Protein AF-A0A962ILY2-F1 (afdb_monomer)

Mean predicted aligned error: 5.09 Å

Nearest PDB structures (foldseek):
  1x91-assembly1_A  TM=6.096E-01  e=7.941E+00  Arabidopsis thaliana

pLDDT: mean 85.41, std 7.96, range [61.94, 95.12]

Solvent-accessible surface area (backbone atoms only — not comparable to full-atom values): 5281 Å² total; per-residue (Å²): 112,69,31,59,53,50,34,39,52,51,34,52,54,49,32,50,51,44,58,60,58,36,72,77,41,85,47,72,63,53,42,50,53,36,51,52,52,33,50,55,28,48,48,50,52,61,54,53,53,60,45,69,76,38,58,96,76,57,52,67,70,63,51,51,57,50,30,47,55,51,26,75,72,32,31,90,74,74,43,79,45,47,47,56,49,29,51,54,42,48,52,67,58,72,79,108

Foldseek 3Di:
DQLLVQLLVLLVVVLVVLVVVLVVPPDPVSVVVSVVSNVLSVCSNVVSVVCVVPVVPDDVVVNLVSLVVNCVVPVVVPGDRSNVSSVVRVVVVVVD

Structure (mmCIF, N/CA/C/O backbone):
data_AF-A0A962ILY2-F1
#
_entry.id   AF-A0A962ILY2-F1
#
loop_
_atom_site.group_PDB
_atom_site.id
_atom_site.type_symbol
_atom_site.label_atom_id
_atom_site.label_alt_id
_atom_site.label_comp_id
_atom_site.label_asym_id
_atom_site.label_entity_id
_atom_site.label_seq_id
_atom_site.pdbx_PDB_ins_code
_atom_site.Cartn_x
_atom_site.Cartn_y
_atom_site.Cartn_z
_atom_site.occupancy
_atom_site.B_iso_or_equiv
_atom_site.auth_seq_id
_atom_site.auth_comp_id
_atom_site.auth_asym_id
_atom_site.auth_atom_id
_atom_site.pdbx_PDB_model_num
ATOM 1 N N . MET A 1 1 ? -5.489 -5.327 16.149 1.00 73.25 1 MET A N 1
ATOM 2 C CA . MET A 1 1 ? -4.032 -5.530 15.957 1.00 73.25 1 MET A CA 1
ATOM 3 C C . MET A 1 1 ? -3.715 -6.373 14.718 1.00 73.25 1 MET A C 1
ATOM 5 O O . MET A 1 1 ? -2.963 -5.898 13.879 1.00 73.25 1 MET A O 1
ATOM 9 N N . SER A 1 2 ? -4.307 -7.569 14.565 1.00 85.62 2 SER A N 1
ATOM 10 C CA . SER A 1 2 ? -4.051 -8.480 13.426 1.00 85.62 2 SER A CA 1
ATOM 11 C C . SER A 1 2 ? -4.215 -7.822 12.044 1.00 85.62 2 SER A C 1
ATOM 13 O O . SER A 1 2 ? -3.302 -7.877 11.226 1.00 85.62 2 SER A O 1
ATOM 15 N N . ALA A 1 3 ? -5.305 -7.073 11.830 1.00 87.50 3 ALA A N 1
ATOM 16 C CA . ALA A 1 3 ? -5.557 -6.353 10.577 1.00 87.50 3 ALA A CA 1
ATOM 17 C C . ALA A 1 3 ? -4.444 -5.369 10.177 1.00 87.50 3 ALA A C 1
ATOM 19 O O . ALA A 1 3 ? -4.078 -5.283 9.011 1.00 87.50 3 ALA A O 1
ATOM 20 N N . LEU A 1 4 ? -3.841 -4.673 11.143 1.00 86.06 4 LEU A N 1
ATOM 21 C CA . LEU A 1 4 ? -2.749 -3.732 10.876 1.00 86.06 4 LEU A CA 1
ATOM 22 C C . LEU A 1 4 ? -1.456 -4.453 10.500 1.00 86.06 4 LEU A C 1
ATOM 24 O O . LEU A 1 4 ? -0.773 -4.056 9.558 1.00 86.06 4 LEU A O 1
ATOM 28 N N . LEU A 1 5 ? -1.147 -5.546 11.202 1.00 87.88 5 LEU A N 1
ATOM 29 C CA . LEU A 1 5 ? -0.001 -6.394 10.880 1.00 87.88 5 LEU A CA 1
ATOM 30 C C . LEU A 1 5 ? -0.151 -7.024 9.493 1.00 87.88 5 LEU A C 1
ATOM 32 O O . LEU A 1 5 ? 0.828 -7.113 8.753 1.00 87.88 5 LEU A O 1
ATOM 36 N N . ARG A 1 6 ? -1.375 -7.407 9.112 1.00 91.19 6 ARG A N 1
ATOM 37 C CA . ARG A 1 6 ? -1.655 -7.947 7.783 1.00 91.19 6 ARG A CA 1
ATOM 38 C C . ARG A 1 6 ? -1.392 -6.922 6.683 1.00 91.19 6 ARG A C 1
ATOM 40 O O . ARG A 1 6 ? -0.750 -7.274 5.698 1.00 91.19 6 ARG A O 1
ATOM 47 N N . VAL A 1 7 ? -1.822 -5.672 6.865 1.00 90.50 7 VAL A N 1
ATOM 48 C CA . VAL A 1 7 ? -1.546 -4.589 5.905 1.00 90.50 7 VAL A CA 1
ATOM 49 C C . VAL A 1 7 ? -0.042 -4.353 5.760 1.00 90.50 7 VAL A C 1
ATOM 51 O O . VAL A 1 7 ? 0.451 -4.322 4.637 1.00 90.50 7 VAL A O 1
ATOM 54 N N . ILE A 1 8 ? 0.702 -4.260 6.872 1.00 89.50 8 ILE A N 1
ATOM 55 C CA . ILE A 1 8 ? 2.169 -4.103 6.836 1.00 89.50 8 ILE A CA 1
ATOM 56 C C . ILE A 1 8 ? 2.819 -5.263 6.078 1.00 89.50 8 ILE A C 1
ATOM 58 O O . ILE A 1 8 ? 3.691 -5.046 5.239 1.00 89.50 8 ILE A O 1
ATOM 62 N N . HIS A 1 9 ? 2.396 -6.494 6.364 1.00 91.50 9 HIS A N 1
ATOM 63 C CA . HIS A 1 9 ? 2.938 -7.680 5.716 1.00 91.50 9 HIS A CA 1
ATOM 64 C C . HIS A 1 9 ? 2.710 -7.658 4.200 1.00 91.50 9 HIS A C 1
ATOM 66 O O . HIS A 1 9 ? 3.657 -7.871 3.448 1.00 91.50 9 HIS A O 1
ATOM 72 N N . VAL A 1 10 ? 1.483 -7.372 3.749 1.00 93.38 10 VAL A N 1
ATOM 73 C CA . VAL A 1 10 ? 1.173 -7.289 2.313 1.00 93.38 10 VAL A CA 1
ATOM 74 C C . VAL A 1 10 ? 1.980 -6.173 1.651 1.00 93.38 10 VAL A C 1
ATOM 76 O O . VAL A 1 10 ? 2.658 -6.439 0.662 1.00 93.38 10 VAL A O 1
ATOM 79 N N . ALA A 1 11 ? 2.007 -4.974 2.240 1.00 91.81 11 ALA A N 1
ATOM 80 C CA . ALA A 1 11 ? 2.774 -3.852 1.701 1.00 91.81 11 ALA A CA 1
ATOM 81 C C . ALA A 1 11 ? 4.276 -4.175 1.570 1.00 91.81 11 ALA A C 1
ATOM 83 O O . ALA A 1 11 ? 4.902 -3.826 0.572 1.00 91.81 11 ALA A O 1
ATOM 84 N N . ALA A 1 12 ? 4.858 -4.889 2.540 1.00 91.38 12 ALA A N 1
ATOM 85 C CA . ALA A 1 12 ? 6.262 -5.300 2.500 1.00 91.38 12 ALA A CA 1
ATOM 86 C C . ALA A 1 12 ? 6.561 -6.322 1.392 1.00 91.38 12 ALA A C 1
ATOM 88 O O . ALA A 1 12 ? 7.596 -6.228 0.727 1.00 91.38 12 ALA A O 1
ATOM 89 N N . ILE A 1 13 ? 5.666 -7.292 1.178 1.00 94.25 13 ILE A N 1
ATOM 90 C CA . ILE A 1 13 ? 5.805 -8.271 0.094 1.00 94.25 13 ILE A CA 1
ATOM 91 C C . ILE A 1 13 ? 5.674 -7.586 -1.269 1.00 94.25 13 ILE A C 1
ATOM 93 O O . ILE A 1 13 ? 6.493 -7.843 -2.152 1.00 94.25 13 ILE A O 1
ATOM 97 N N . GLU A 1 14 ? 4.713 -6.674 -1.429 1.00 92.38 14 GLU A N 1
ATOM 98 C CA . GLU A 1 14 ? 4.555 -5.919 -2.675 1.00 92.38 14 GLU A CA 1
ATOM 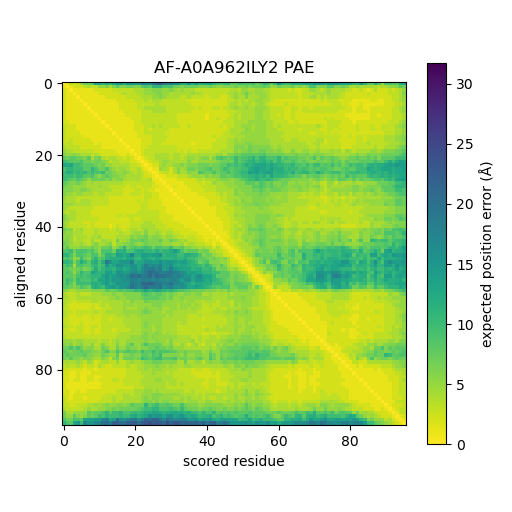99 C C . GLU A 1 14 ? 5.749 -5.015 -2.963 1.00 92.38 14 GLU A C 1
ATOM 101 O O . GLU A 1 14 ? 6.241 -5.006 -4.089 1.00 92.38 14 GLU A O 1
ATOM 106 N N . ALA A 1 15 ? 6.284 -4.321 -1.953 1.00 91.00 15 ALA A N 1
ATOM 107 C CA . ALA A 1 15 ? 7.447 -3.454 -2.136 1.00 91.00 15 ALA A CA 1
ATOM 108 C C . ALA A 1 15 ? 8.647 -4.255 -2.655 1.00 91.00 15 ALA A C 1
ATOM 110 O O . ALA A 1 15 ? 9.356 -3.826 -3.565 1.00 91.00 15 ALA A O 1
ATOM 111 N N . ARG A 1 16 ? 8.835 -5.470 -2.124 1.00 90.56 16 ARG A N 1
ATOM 112 C CA . ARG A 1 16 ? 9.871 -6.391 -2.593 1.00 90.56 16 ARG A CA 1
ATOM 113 C C . ARG A 1 16 ? 9.621 -6.855 -4.028 1.00 90.56 16 ARG A C 1
ATOM 115 O O . ARG A 1 16 ? 10.571 -6.924 -4.803 1.00 90.56 16 ARG A O 1
ATOM 122 N N . ALA A 1 17 ? 8.377 -7.175 -4.383 1.00 90.94 17 ALA A N 1
ATOM 123 C CA . ALA A 1 17 ? 8.025 -7.601 -5.7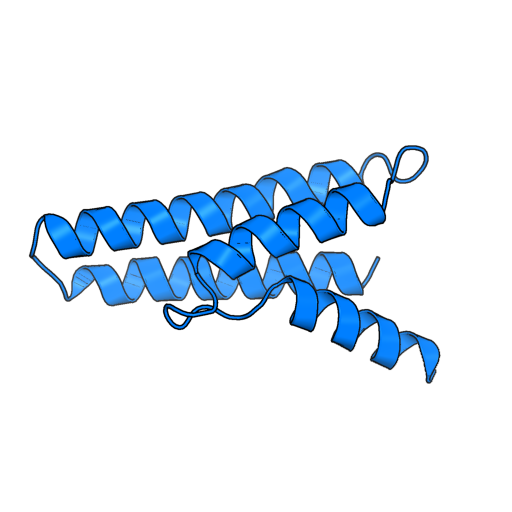35 1.00 90.94 17 ALA A CA 1
ATOM 124 C C . ALA A 1 17 ? 8.252 -6.482 -6.766 1.00 90.94 17 ALA A C 1
ATOM 126 O O . ALA A 1 17 ? 8.827 -6.734 -7.825 1.00 90.94 17 ALA A O 1
ATOM 127 N N . VAL A 1 18 ? 7.872 -5.242 -6.441 1.00 90.94 18 VAL A N 1
ATOM 128 C CA . VAL A 1 18 ? 8.121 -4.061 -7.284 1.00 90.94 18 VAL A CA 1
ATOM 129 C C . VAL A 1 18 ? 9.620 -3.833 -7.461 1.00 90.94 18 VAL A C 1
ATOM 131 O O . VAL A 1 18 ? 10.078 -3.690 -8.592 1.00 90.94 18 VAL A O 1
ATOM 134 N N . ALA A 1 19 ? 10.395 -3.860 -6.373 1.00 87.94 19 ALA A N 1
ATOM 135 C CA . ALA A 1 19 ? 11.844 -3.692 -6.448 1.00 87.94 19 ALA A CA 1
ATOM 136 C C . ALA A 1 19 ? 12.492 -4.759 -7.347 1.00 87.94 19 ALA A C 1
ATOM 138 O O . ALA A 1 19 ? 13.236 -4.416 -8.260 1.00 87.94 19 ALA A O 1
ATOM 139 N N . TRP A 1 20 ? 12.139 -6.034 -7.152 1.00 88.38 20 TRP A N 1
ATOM 140 C CA . TRP A 1 20 ? 12.681 -7.147 -7.935 1.00 88.38 20 TRP A CA 1
ATOM 141 C C . TRP A 1 20 ? 12.314 -7.065 -9.422 1.00 88.38 20 TRP A C 1
ATOM 143 O O . TRP A 1 20 ? 13.164 -7.226 -10.289 1.00 88.38 20 TRP A O 1
ATOM 153 N N . THR A 1 21 ? 11.044 -6.803 -9.738 1.00 86.56 21 THR A N 1
ATOM 154 C CA . THR A 1 21 ? 10.583 -6.732 -11.137 1.00 86.56 21 THR A CA 1
ATOM 155 C C . THR A 1 21 ? 11.130 -5.513 -11.874 1.00 86.56 21 THR A C 1
ATOM 157 O O . THR A 1 21 ? 11.342 -5.584 -13.082 1.00 86.56 21 THR A O 1
ATOM 160 N N . SER A 1 22 ? 11.432 -4.426 -11.157 1.00 86.81 22 SER A N 1
ATOM 161 C CA . SER A 1 22 ? 12.041 -3.227 -11.741 1.00 86.81 22 SER A CA 1
ATOM 162 C C . SER A 1 22 ? 13.484 -3.420 -12.209 1.00 86.81 22 SER A C 1
ATOM 164 O O . SER A 1 22 ? 13.953 -2.639 -13.031 1.00 86.81 22 SER A O 1
ATOM 166 N N . GLU A 1 23 ? 14.180 -4.470 -11.754 1.00 83.88 23 GLU A N 1
ATOM 167 C CA . GLU A 1 23 ? 15.521 -4.803 -12.255 1.00 83.88 23 GLU A CA 1
ATOM 168 C C . GLU A 1 23 ? 15.500 -5.221 -13.732 1.00 83.88 23 GLU A C 1
ATOM 170 O O . GLU A 1 23 ? 16.492 -5.036 -14.434 1.00 83.88 23 GLU A O 1
ATOM 175 N N . ALA A 1 24 ? 14.369 -5.746 -14.218 1.00 83.44 24 ALA A N 1
ATOM 176 C CA . ALA A 1 24 ? 14.204 -6.160 -15.609 1.00 83.44 24 ALA A CA 1
ATOM 177 C C . ALA A 1 24 ? 13.876 -4.994 -16.562 1.00 83.44 24 ALA A C 1
ATOM 179 O O . ALA A 1 24 ? 14.016 -5.146 -17.775 1.00 83.44 24 ALA A O 1
ATOM 180 N N . ASP A 1 25 ? 13.437 -3.843 -16.040 1.00 82.75 25 ASP A N 1
ATOM 181 C CA . ASP A 1 25 ? 13.141 -2.650 -16.836 1.00 82.75 25 ASP A CA 1
ATOM 182 C C . ASP A 1 25 ? 14.309 -1.659 -16.753 1.00 82.75 25 ASP A C 1
ATOM 184 O O . ASP A 1 25 ? 14.522 -0.965 -15.756 1.00 82.75 25 ASP A O 1
ATOM 188 N N . GLU A 1 26 ? 15.101 -1.581 -17.822 1.00 86.44 26 GLU A N 1
ATOM 189 C CA . GLU A 1 26 ? 16.261 -0.692 -17.855 1.00 86.44 26 GLU A CA 1
ATOM 190 C C . GLU A 1 26 ? 15.896 0.783 -18.082 1.00 86.44 26 GLU A C 1
ATOM 192 O O . GLU A 1 26 ? 16.748 1.655 -17.856 1.00 86.44 26 GLU A O 1
ATOM 197 N N . SER A 1 27 ? 14.648 1.078 -18.471 1.00 92.50 27 SER A N 1
ATOM 198 C CA . SER A 1 27 ? 14.204 2.427 -18.811 1.00 92.50 27 SER A CA 1
ATOM 199 C C . SER A 1 27 ? 14.189 3.361 -17.597 1.00 92.50 27 SER A C 1
ATOM 201 O O . SER A 1 27 ? 13.903 2.978 -16.461 1.00 92.50 27 SER A O 1
ATOM 203 N N . LEU A 1 28 ? 14.488 4.642 -17.838 1.00 87.88 28 LEU A N 1
ATOM 204 C CA . LEU A 1 28 ? 14.448 5.662 -16.786 1.00 87.88 28 LEU A CA 1
ATOM 205 C C . LEU A 1 28 ? 13.028 5.832 -16.220 1.00 87.88 28 LEU A C 1
ATOM 207 O O . LEU A 1 28 ? 12.866 6.067 -15.024 1.00 87.88 28 LEU A O 1
ATOM 211 N N . GLU A 1 29 ? 12.014 5.718 -17.078 1.00 89.81 29 GLU A N 1
ATOM 212 C CA . GLU A 1 29 ? 10.613 5.901 -16.698 1.00 89.81 29 GLU A CA 1
ATOM 213 C C . GLU A 1 29 ? 10.105 4.732 -15.849 1.00 89.81 29 GLU A C 1
ATOM 215 O O . GLU A 1 29 ? 9.560 4.959 -14.769 1.00 89.81 29 GLU A O 1
ATOM 220 N N . GLY A 1 30 ? 10.385 3.489 -16.258 1.00 87.12 30 GLY A N 1
ATOM 221 C CA . GLY A 1 30 ? 10.044 2.298 -15.481 1.00 87.12 30 GLY A CA 1
ATOM 222 C C . GLY A 1 30 ? 10.680 2.307 -14.092 1.00 87.12 30 GLY A C 1
ATOM 223 O O . GLY A 1 30 ? 10.003 2.078 -13.088 1.00 87.12 30 GLY A O 1
ATOM 224 N N . LYS A 1 31 ? 11.958 2.700 -14.000 1.00 87.88 31 LYS A N 1
ATOM 225 C CA . LYS A 1 31 ? 12.663 2.863 -12.716 1.00 87.88 31 LYS A CA 1
ATOM 226 C C . LYS A 1 31 ? 12.059 3.958 -11.837 1.00 87.88 31 LYS A C 1
ATOM 228 O O . LYS A 1 31 ? 11.967 3.779 -10.623 1.00 87.88 31 LYS A O 1
ATOM 233 N N . ARG A 1 32 ? 11.635 5.088 -12.416 1.00 88.31 32 ARG A N 1
ATOM 234 C CA . ARG A 1 32 ? 10.957 6.166 -11.672 1.00 88.31 32 ARG A CA 1
ATOM 235 C C . ARG A 1 32 ? 9.602 5.720 -11.141 1.00 88.31 32 ARG A C 1
ATOM 237 O O . ARG A 1 32 ? 9.302 5.981 -9.977 1.00 88.31 32 ARG A O 1
ATOM 244 N N . GLU A 1 33 ? 8.809 5.035 -11.960 1.00 90.62 33 GLU A N 1
ATOM 245 C CA . GLU A 1 33 ? 7.521 4.495 -11.528 1.00 90.62 33 GLU A CA 1
ATOM 246 C C . GLU A 1 33 ? 7.704 3.451 -10.418 1.00 90.62 33 GLU A C 1
ATOM 248 O O . GLU A 1 33 ? 7.011 3.514 -9.401 1.00 90.62 33 GLU A O 1
ATOM 253 N N . ALA A 1 34 ? 8.667 2.537 -10.566 1.00 88.75 34 ALA A N 1
ATOM 254 C CA . ALA A 1 34 ? 8.990 1.547 -9.544 1.00 88.75 34 ALA A CA 1
ATOM 255 C C . ALA A 1 34 ? 9.437 2.198 -8.228 1.00 88.75 34 ALA A C 1
ATOM 257 O O . ALA A 1 34 ? 8.959 1.815 -7.161 1.00 88.75 34 ALA A O 1
ATOM 258 N N . LEU A 1 35 ? 10.287 3.229 -8.288 1.00 89.81 35 LEU A N 1
ATOM 259 C CA . LEU A 1 35 ? 10.704 3.979 -7.105 1.00 89.81 35 LEU A CA 1
ATOM 260 C C . LEU A 1 35 ? 9.514 4.664 -6.419 1.00 89.81 35 LEU A C 1
ATOM 262 O O . LEU A 1 35 ? 9.417 4.626 -5.195 1.00 89.81 35 LEU A O 1
ATOM 266 N N . ALA A 1 36 ? 8.592 5.251 -7.187 1.00 90.56 36 ALA A N 1
ATOM 267 C CA . ALA A 1 36 ? 7.391 5.888 -6.648 1.00 90.56 36 ALA A CA 1
ATOM 268 C C . ALA A 1 36 ? 6.439 4.874 -5.984 1.00 90.56 36 ALA A C 1
ATOM 270 O O . ALA A 1 36 ? 5.926 5.143 -4.896 1.00 90.56 36 ALA A O 1
ATOM 271 N N . LYS A 1 37 ? 6.253 3.693 -6.593 1.00 90.62 37 LYS A N 1
ATOM 272 C CA . LYS A 1 37 ? 5.499 2.571 -6.003 1.00 90.62 37 LYS A CA 1
ATOM 273 C C . LYS A 1 37 ? 6.139 2.107 -4.696 1.00 90.62 37 LYS A C 1
ATOM 275 O O . LYS A 1 37 ? 5.463 2.046 -3.670 1.00 90.62 37 LYS A O 1
ATOM 280 N N . CYS A 1 38 ? 7.448 1.846 -4.714 1.00 89.25 38 CYS A N 1
ATOM 281 C CA . CYS A 1 38 ? 8.203 1.449 -3.529 1.00 89.25 38 CYS A CA 1
ATOM 282 C C . CYS A 1 38 ? 8.090 2.490 -2.415 1.00 89.25 38 CYS A C 1
ATOM 284 O O . CYS A 1 38 ? 7.756 2.125 -1.296 1.00 89.25 38 CYS A O 1
ATOM 286 N N . ALA A 1 39 ? 8.286 3.777 -2.713 1.00 88.50 39 ALA A N 1
ATOM 287 C CA . ALA A 1 39 ? 8.166 4.845 -1.724 1.00 88.50 39 ALA A CA 1
ATOM 288 C C . ALA A 1 39 ? 6.774 4.874 -1.072 1.00 88.50 39 ALA A C 1
ATOM 290 O O . ALA A 1 39 ? 6.672 4.965 0.148 1.00 88.50 39 ALA A O 1
ATOM 291 N N . SER A 1 40 ? 5.706 4.715 -1.860 1.00 88.31 40 SER A N 1
ATOM 292 C CA . SER A 1 40 ? 4.336 4.699 -1.338 1.00 88.31 40 SER A CA 1
ATOM 293 C C . SER A 1 40 ? 4.058 3.498 -0.422 1.00 88.31 40 SER A C 1
ATOM 295 O O . SER A 1 40 ? 3.463 3.653 0.647 1.00 88.31 40 SER A O 1
ATOM 297 N N . LEU A 1 41 ? 4.542 2.308 -0.791 1.00 88.12 41 LEU A N 1
ATOM 298 C CA . LEU A 1 41 ? 4.434 1.101 0.035 1.00 88.12 41 LEU A CA 1
ATOM 299 C C . LEU A 1 41 ? 5.287 1.211 1.307 1.00 88.12 41 LEU A C 1
ATOM 301 O O . LEU A 1 41 ? 4.848 0.834 2.392 1.00 88.12 41 LEU A O 1
ATOM 305 N N . THR A 1 42 ? 6.489 1.774 1.201 1.00 84.19 42 THR A N 1
ATOM 306 C CA . THR A 1 42 ? 7.389 2.043 2.326 1.00 84.19 42 THR A CA 1
ATOM 307 C C . THR A 1 42 ? 6.791 3.062 3.297 1.00 84.19 42 THR A C 1
ATOM 309 O O . THR A 1 42 ? 6.853 2.850 4.508 1.00 84.19 42 THR A O 1
ATOM 312 N N . ASP A 1 43 ? 6.113 4.098 2.803 1.00 83.06 43 ASP A N 1
ATOM 313 C CA . ASP A 1 43 ? 5.348 5.026 3.639 1.00 83.06 43 ASP A CA 1
ATOM 314 C C . ASP A 1 43 ? 4.231 4.311 4.403 1.00 83.06 43 ASP A C 1
ATOM 316 O O . ASP A 1 43 ? 4.034 4.583 5.589 1.00 83.06 43 ASP A O 1
ATOM 320 N N . ALA A 1 44 ? 3.517 3.370 3.778 1.00 77.88 44 ALA A N 1
ATOM 321 C CA . ALA A 1 44 ? 2.558 2.535 4.498 1.00 77.88 44 ALA A CA 1
ATOM 322 C C . ALA A 1 44 ? 3.271 1.703 5.584 1.00 77.88 44 ALA A C 1
ATOM 324 O O . ALA A 1 44 ? 2.876 1.720 6.746 1.00 77.88 44 ALA A O 1
ATOM 325 N N . ILE A 1 45 ? 4.390 1.054 5.267 1.00 79.50 45 ILE A N 1
ATOM 326 C CA . ILE A 1 45 ? 5.148 0.239 6.230 1.00 79.50 45 ILE A CA 1
ATOM 327 C C . ILE A 1 45 ? 5.674 1.061 7.414 1.00 79.50 45 ILE A C 1
ATOM 329 O O . ILE A 1 45 ? 5.696 0.543 8.526 1.00 79.50 45 ILE A O 1
ATOM 333 N N . HIS A 1 46 ? 6.084 2.318 7.221 1.00 77.31 46 HIS A N 1
ATOM 334 C CA . HIS A 1 46 ? 6.636 3.151 8.298 1.00 77.31 46 HIS A CA 1
ATOM 335 C C . HIS A 1 46 ? 5.581 3.924 9.087 1.00 77.31 46 HIS A C 1
ATOM 337 O O . HIS A 1 46 ? 5.736 4.111 10.296 1.00 77.31 46 HIS A O 1
ATOM 343 N N . ASN A 1 47 ? 4.494 4.346 8.441 1.00 72.44 47 ASN A N 1
ATOM 344 C CA . ASN A 1 47 ? 3.446 5.101 9.120 1.00 72.44 47 ASN A CA 1
ATOM 345 C C . ASN A 1 47 ? 2.503 4.190 9.911 1.00 72.44 47 ASN A C 1
ATOM 347 O O . ASN A 1 47 ? 2.001 4.604 10.953 1.00 72.44 47 ASN A O 1
ATOM 351 N N . ILE A 1 48 ? 2.286 2.942 9.480 1.00 70.56 48 ILE A N 1
ATOM 352 C CA . ILE A 1 48 ? 1.371 2.009 10.157 1.00 70.56 48 ILE A CA 1
ATOM 353 C C . ILE A 1 48 ? 1.853 1.603 11.570 1.00 70.56 48 ILE A C 1
ATOM 355 O O . ILE A 1 48 ? 1.045 1.589 12.499 1.00 70.56 48 ILE A O 1
ATOM 359 N N . PRO A 1 49 ? 3.148 1.356 11.825 1.00 69.25 49 PRO A N 1
ATOM 360 C CA . PRO A 1 49 ? 3.661 1.086 13.169 1.00 69.25 49 PRO A CA 1
ATOM 361 C C . PRO A 1 49 ? 3.510 2.240 14.168 1.00 69.25 49 PRO A C 1
ATOM 363 O O . PRO A 1 49 ? 3.334 1.992 15.364 1.00 69.25 49 PRO A O 1
ATOM 366 N N . LEU A 1 50 ? 3.511 3.502 13.715 1.00 68.75 50 LEU A N 1
ATOM 367 C CA . LEU A 1 50 ? 3.241 4.651 14.600 1.00 68.75 50 LEU A CA 1
ATOM 368 C C . LEU A 1 50 ? 1.853 4.567 15.233 1.00 68.75 50 LEU A C 1
ATOM 370 O O . LEU A 1 50 ? 1.624 5.026 16.351 1.00 68.75 50 LEU A O 1
ATOM 374 N N . PHE A 1 51 ? 0.935 3.924 14.534 1.00 65.38 51 PHE A N 1
ATOM 375 C CA . PHE A 1 51 ? -0.391 3.680 15.036 1.00 65.38 51 PHE A CA 1
ATOM 376 C C . PHE A 1 51 ? -0.507 2.446 15.948 1.00 65.38 51 PHE A C 1
ATOM 378 O O . PHE A 1 51 ? -1.392 2.398 16.800 1.00 65.38 51 PHE A O 1
ATOM 385 N N . LEU A 1 52 ? 0.396 1.470 15.808 1.00 65.12 52 LEU A N 1
ATOM 386 C CA . LEU A 1 52 ? 0.499 0.322 16.717 1.00 65.12 52 LEU A CA 1
ATOM 387 C C . LEU A 1 52 ? 1.068 0.720 18.086 1.00 65.12 52 LEU A C 1
ATOM 389 O O . LEU A 1 52 ? 0.729 0.115 19.097 1.00 65.12 52 LEU A O 1
ATOM 393 N N . THR A 1 53 ? 1.921 1.744 18.121 1.00 69.44 53 THR A N 1
ATOM 394 C CA . THR A 1 53 ? 2.627 2.192 19.335 1.00 69.44 53 THR A CA 1
ATOM 395 C C . THR A 1 53 ? 1.873 3.258 20.136 1.00 69.44 53 THR A C 1
ATOM 397 O O . THR A 1 53 ? 2.196 3.482 21.299 1.00 69.44 53 THR A O 1
ATOM 400 N N . ARG A 1 54 ? 0.851 3.901 19.553 1.00 71.69 54 ARG A N 1
ATOM 401 C CA . ARG A 1 54 ? 0.001 4.913 20.210 1.00 7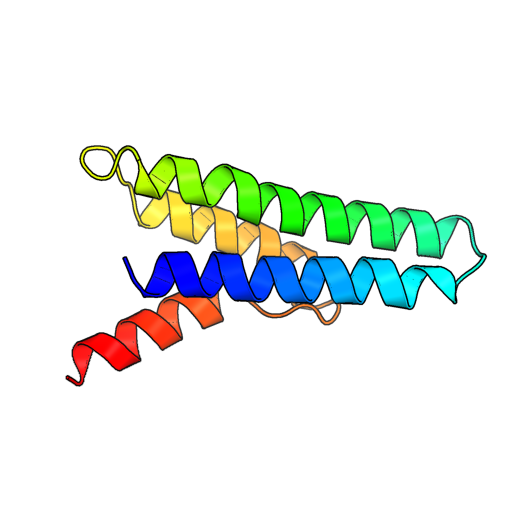1.69 54 ARG A CA 1
ATOM 402 C C . ARG A 1 54 ? -1.486 4.597 20.051 1.00 71.69 54 ARG A C 1
ATOM 404 O O . ARG A 1 54 ? -2.256 5.447 19.608 1.00 71.69 54 ARG A O 1
ATOM 411 N N . PHE A 1 55 ? -1.885 3.377 20.409 1.00 66.38 55 PHE A N 1
ATOM 412 C CA . PHE A 1 55 ? -3.261 2.899 20.224 1.00 66.38 55 PHE A CA 1
ATOM 413 C C . PHE A 1 55 ? -4.312 3.787 20.914 1.00 66.38 55 PHE A C 1
ATOM 415 O O . PHE A 1 55 ? -5.399 3.980 20.390 1.00 66.38 55 PHE A O 1
ATOM 422 N N . GLU A 1 56 ? -3.969 4.409 22.041 1.00 70.62 56 GLU A N 1
ATOM 423 C CA . GLU A 1 56 ? -4.849 5.337 22.771 1.00 70.62 56 GLU A CA 1
ATOM 424 C C . GLU A 1 56 ? -5.228 6.587 21.955 1.00 70.62 56 GLU A C 1
ATOM 426 O O . GLU A 1 56 ? -6.276 7.184 22.170 1.00 70.62 56 GLU A O 1
ATOM 431 N N . ASN A 1 57 ? -4.391 6.956 20.980 1.00 69.56 57 ASN A N 1
ATOM 432 C CA . ASN A 1 57 ? -4.604 8.072 20.056 1.00 69.56 57 ASN A CA 1
ATOM 433 C C . ASN A 1 57 ? -4.936 7.591 18.631 1.00 69.56 57 ASN A C 1
ATOM 435 O O . ASN A 1 57 ? -4.821 8.351 17.663 1.00 69.56 57 ASN A O 1
ATOM 439 N N . TRP A 1 58 ? -5.294 6.314 18.481 1.00 74.69 58 TRP A N 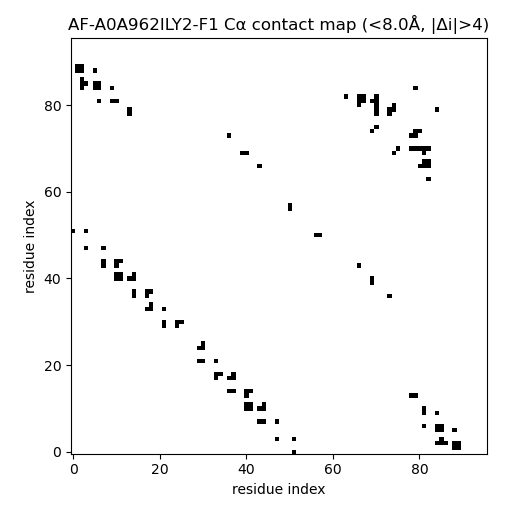1
ATOM 440 C CA . TRP A 1 58 ? -5.638 5.717 17.198 1.00 74.69 58 TRP A CA 1
ATOM 441 C C . TRP A 1 58 ? -6.928 6.326 16.651 1.00 74.69 58 TRP A C 1
ATOM 443 O O . TRP A 1 58 ? -7.970 6.327 17.301 1.00 74.69 58 TRP A O 1
ATOM 453 N N . ASN A 1 59 ? -6.862 6.810 15.413 1.00 81.44 59 ASN A N 1
ATOM 454 C CA . ASN A 1 59 ? -8.030 7.242 14.663 1.00 81.44 59 ASN A CA 1
ATOM 455 C C . ASN A 1 59 ? -8.145 6.374 13.411 1.00 81.44 59 ASN A C 1
ATOM 457 O O . ASN A 1 59 ? -7.433 6.585 12.426 1.00 81.44 59 ASN A O 1
ATOM 461 N N . GLU A 1 60 ? -9.053 5.403 13.467 1.00 84.31 60 GLU A N 1
ATOM 462 C CA . GLU A 1 60 ? -9.292 4.453 12.381 1.00 84.31 60 GLU A CA 1
ATOM 463 C C . GLU A 1 60 ? -9.677 5.155 11.075 1.00 84.31 60 GLU A C 1
ATOM 465 O O . GLU A 1 60 ? -9.147 4.822 10.020 1.00 84.31 60 GLU A O 1
ATOM 470 N N . SER A 1 61 ? -10.520 6.189 11.136 1.00 86.94 61 SER A N 1
ATOM 471 C CA . SER A 1 61 ? -10.925 6.961 9.954 1.00 86.94 61 SER A CA 1
ATOM 472 C C . SER A 1 61 ? -9.725 7.620 9.262 1.00 86.94 61 SER A C 1
ATOM 474 O O . SER A 1 61 ? -9.585 7.554 8.040 1.00 86.94 61 SER A O 1
ATOM 476 N N . ARG A 1 62 ? -8.791 8.188 10.039 1.00 83.69 62 ARG A N 1
ATOM 477 C CA . ARG A 1 62 ? -7.549 8.777 9.512 1.00 83.69 62 ARG A CA 1
ATOM 478 C C . ARG A 1 62 ? -6.633 7.723 8.887 1.00 83.69 62 ARG A C 1
ATOM 480 O O . ARG A 1 62 ? -6.021 7.979 7.848 1.00 83.69 62 ARG A O 1
ATOM 487 N N . PHE A 1 63 ? -6.532 6.553 9.511 1.00 85.38 63 PHE A N 1
ATOM 488 C CA . PHE A 1 63 ? -5.767 5.432 8.977 1.00 85.38 63 PHE A CA 1
ATOM 489 C C . PHE A 1 63 ? -6.363 4.921 7.659 1.00 85.38 63 PHE A C 1
ATOM 491 O O . PHE A 1 63 ? -5.662 4.894 6.649 1.00 85.38 63 PHE A O 1
ATOM 498 N N . VAL A 1 64 ? -7.666 4.629 7.623 1.00 88.62 64 VAL A N 1
ATOM 499 C CA . VAL A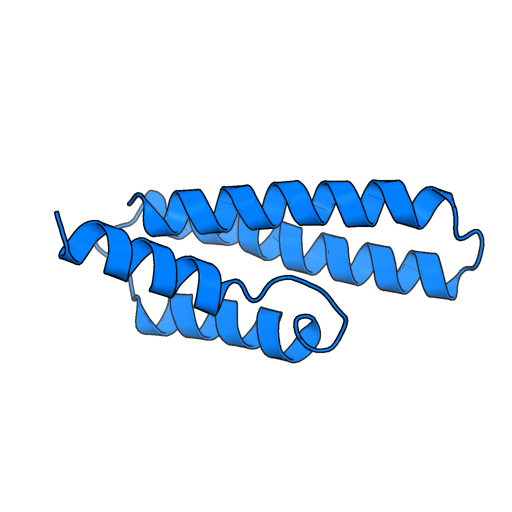 1 64 ? -8.378 4.211 6.405 1.00 88.62 64 VAL A CA 1
ATOM 500 C C . VAL A 1 64 ? -8.253 5.271 5.308 1.00 88.62 64 VAL A C 1
ATOM 502 O O . VAL A 1 64 ? -8.001 4.938 4.155 1.00 88.62 64 VAL A O 1
ATOM 505 N N . GLY A 1 65 ? -8.326 6.560 5.652 1.00 87.69 65 GLY A N 1
ATOM 506 C CA . GLY A 1 65 ? -8.083 7.656 4.707 1.00 87.69 65 GLY A CA 1
ATOM 507 C C . GLY A 1 65 ? -6.657 7.695 4.136 1.00 87.69 65 GLY A C 1
ATOM 508 O O . GLY A 1 65 ? -6.436 8.239 3.054 1.00 87.69 65 GLY A O 1
ATOM 509 N N . THR A 1 66 ? -5.679 7.119 4.836 1.00 85.50 66 THR A N 1
ATOM 510 C CA . THR A 1 66 ? -4.306 6.961 4.330 1.00 85.50 66 THR A CA 1
ATOM 511 C C . THR A 1 66 ? -4.218 5.781 3.366 1.00 85.50 66 THR A C 1
ATOM 513 O O . THR A 1 66 ? -3.656 5.941 2.286 1.00 85.50 66 THR A O 1
ATOM 516 N N . LEU A 1 67 ? -4.855 4.651 3.692 1.00 89.56 67 LEU A N 1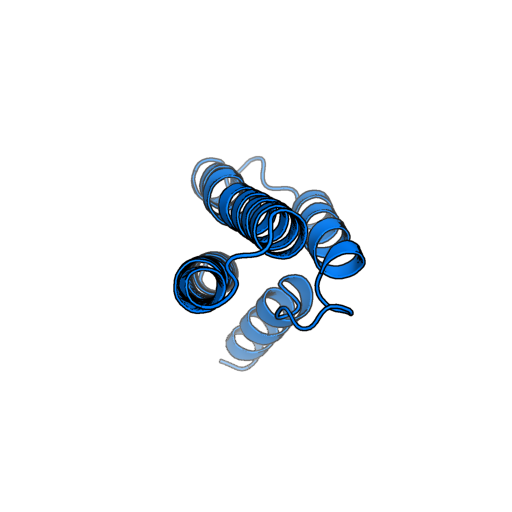
ATOM 517 C CA . LEU A 1 67 ? -4.950 3.500 2.786 1.00 89.56 67 LEU A CA 1
ATOM 518 C C . LEU A 1 67 ? -5.667 3.861 1.478 1.00 89.56 67 LEU A C 1
ATOM 520 O O . LEU A 1 67 ? -5.180 3.546 0.401 1.00 89.56 67 LE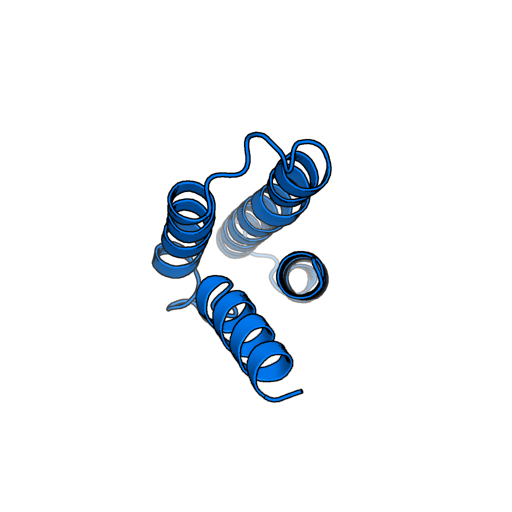U A O 1
ATOM 524 N N . ARG A 1 68 ? -6.763 4.626 1.551 1.00 90.69 68 ARG A N 1
ATOM 525 C CA . ARG A 1 68 ? -7.494 5.102 0.364 1.00 90.69 68 ARG A CA 1
ATOM 526 C C . ARG A 1 68 ? -6.646 5.921 -0.589 1.00 90.69 68 ARG A C 1
ATOM 528 O O . ARG A 1 68 ? -6.777 5.764 -1.794 1.00 90.69 68 ARG A O 1
ATOM 535 N N . ARG A 1 69 ? -5.795 6.806 -0.063 1.00 88.31 69 ARG A N 1
ATOM 536 C CA . ARG A 1 69 ? -4.898 7.613 -0.902 1.00 88.31 69 ARG A CA 1
ATOM 537 C C . ARG A 1 69 ? -3.882 6.745 -1.633 1.00 88.31 69 ARG A C 1
ATOM 539 O O . ARG A 1 69 ? -3.636 6.990 -2.807 1.00 88.31 69 ARG A O 1
ATOM 546 N N . HIS A 1 70 ? -3.329 5.742 -0.954 1.00 89.00 70 HIS A N 1
ATOM 547 C CA . HIS A 1 70 ? -2.472 4.748 -1.595 1.00 89.00 70 HIS A CA 1
ATOM 548 C C . HIS A 1 70 ? -3.235 4.007 -2.705 1.00 89.00 70 HIS A C 1
ATOM 550 O O . HIS A 1 70 ? -2.779 3.949 -3.844 1.00 89.00 70 HIS A O 1
ATOM 556 N N . ASP A 1 71 ? -4.430 3.505 -2.394 1.00 92.19 71 ASP A N 1
ATOM 557 C CA . ASP A 1 71 ? -5.214 2.687 -3.319 1.00 92.19 71 ASP A CA 1
ATOM 558 C C . ASP A 1 71 ? -5.671 3.481 -4.552 1.00 92.19 71 ASP A C 1
ATOM 560 O O . ASP A 1 71 ? -5.556 2.985 -5.668 1.00 92.19 71 ASP A O 1
ATOM 564 N N . GLN A 1 72 ? -6.085 4.741 -4.388 1.00 91.25 72 GLN A N 1
ATOM 565 C CA . GLN A 1 72 ? -6.397 5.643 -5.506 1.00 91.25 72 GLN A CA 1
ATOM 566 C C . GLN A 1 72 ? -5.218 5.834 -6.463 1.00 91.25 72 GLN A C 1
ATOM 568 O O . GLN A 1 72 ? -5.414 6.047 -7.655 1.00 91.25 72 GLN A O 1
ATOM 573 N N . GLN A 1 73 ? -3.992 5.794 -5.945 1.00 87.75 73 GLN A N 1
ATOM 574 C CA . GLN A 1 73 ? -2.801 6.018 -6.748 1.00 87.75 73 GLN A CA 1
ATOM 575 C C . GLN A 1 73 ? -2.313 4.739 -7.439 1.00 87.75 73 GLN A C 1
ATOM 577 O O . GLN A 1 73 ? -1.758 4.812 -8.539 1.00 87.75 73 GLN A O 1
ATOM 582 N N . TRP A 1 74 ? -2.498 3.576 -6.807 1.00 88.69 74 TRP A N 1
ATOM 583 C CA . TRP A 1 74 ? -1.797 2.361 -7.220 1.00 88.69 74 TRP A CA 1
ATOM 584 C C . TRP A 1 74 ? -2.653 1.115 -7.407 1.00 88.69 74 TRP A C 1
ATOM 586 O O . TRP A 1 74 ? -2.228 0.232 -8.154 1.00 88.69 74 TRP A O 1
ATOM 596 N N . ALA A 1 75 ? -3.840 1.024 -6.802 1.00 84.12 75 ALA A N 1
ATOM 597 C CA . ALA A 1 75 ? -4.667 -0.176 -6.928 1.00 84.12 75 ALA A CA 1
ATOM 598 C C . ALA A 1 75 ? -5.121 -0.389 -8.380 1.00 84.12 75 ALA A C 1
ATOM 600 O O . ALA A 1 75 ? -4.998 -1.480 -8.931 1.00 84.12 75 ALA A O 1
ATOM 601 N N . GLU A 1 76 ? -5.522 0.688 -9.061 1.00 84.62 76 GLU A N 1
ATOM 602 C CA . GLU A 1 76 ? -5.860 0.661 -10.493 1.00 84.62 76 GLU A CA 1
ATOM 603 C C . GLU A 1 76 ? -4.646 0.366 -11.393 1.00 84.62 76 GLU A C 1
ATOM 605 O O . GLU A 1 76 ? -4.800 -0.016 -12.552 1.00 84.62 76 GLU A O 1
ATOM 610 N N . ARG A 1 77 ? -3.426 0.510 -10.858 1.00 84.12 77 ARG A N 1
ATOM 611 C CA . ARG A 1 77 ? -2.151 0.255 -11.549 1.00 84.12 77 ARG A CA 1
ATOM 612 C C . ARG A 1 77 ? -1.562 -1.119 -11.196 1.00 84.12 77 ARG A C 1
ATOM 614 O O . ARG A 1 77 ? -0.381 -1.361 -11.456 1.00 84.12 77 ARG A O 1
ATOM 621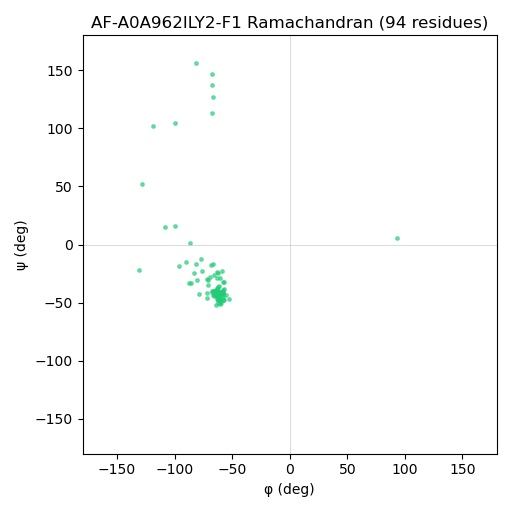 N N . GLY A 1 78 ? -2.378 -2.001 -10.614 1.00 82.94 78 GLY A N 1
ATOM 622 C CA . GLY A 1 78 ? -2.057 -3.407 -10.364 1.00 82.94 78 GLY A CA 1
ATOM 623 C C . GLY A 1 78 ? -1.473 -3.726 -8.987 1.00 82.94 78 GLY A C 1
ATOM 624 O O . GLY A 1 78 ? -1.090 -4.874 -8.778 1.00 82.94 78 GLY A O 1
ATOM 625 N N . LEU A 1 79 ? -1.393 -2.760 -8.061 1.00 88.56 79 LEU A N 1
ATOM 626 C CA . LEU A 1 79 ? -1.070 -3.061 -6.660 1.00 88.56 79 LEU A CA 1
ATOM 627 C C . LEU A 1 79 ? -2.304 -3.540 -5.890 1.00 88.56 79 LEU A C 1
ATOM 629 O O . LEU A 1 79 ? -3.445 -3.233 -6.242 1.00 88.56 79 LEU A O 1
ATOM 633 N N . THR A 1 80 ? -2.081 -4.279 -4.808 1.00 91.62 80 THR A N 1
ATOM 634 C CA . THR A 1 80 ? -3.160 -4.709 -3.919 1.00 91.62 80 THR A CA 1
ATOM 635 C C . THR A 1 80 ? -3.766 -3.506 -3.201 1.00 91.62 80 THR A C 1
ATOM 637 O O . THR A 1 80 ? -3.057 -2.645 -2.679 1.00 91.62 80 THR A O 1
ATOM 640 N N . SER A 1 81 ? -5.099 -3.474 -3.106 1.00 94.75 81 SER A N 1
ATOM 641 C CA . SER A 1 81 ? -5.793 -2.503 -2.256 1.00 94.75 81 SER A CA 1
ATOM 642 C C . SER A 1 81 ? -5.504 -2.792 -0.783 1.00 94.75 81 SER A C 1
ATOM 644 O O . SER A 1 81 ? -5.937 -3.806 -0.225 1.00 94.75 81 SER A O 1
ATOM 646 N N . LEU A 1 82 ? -4.786 -1.879 -0.132 1.00 92.38 82 LEU A N 1
ATOM 647 C CA . LEU A 1 82 ? -4.457 -2.003 1.281 1.00 92.38 82 LEU A CA 1
ATOM 648 C C . LEU A 1 82 ? -5.695 -1.783 2.163 1.00 92.38 82 LEU A C 1
ATOM 650 O O . LEU A 1 82 ? -5.792 -2.404 3.225 1.00 92.38 82 LEU A O 1
ATOM 654 N N . GLU A 1 83 ? -6.664 -0.958 1.736 1.00 94.31 83 GLU A N 1
ATOM 655 C CA . GLU A 1 83 ? -7.951 -0.831 2.438 1.00 94.31 83 GLU A CA 1
ATOM 656 C C . GLU A 1 83 ? -8.729 -2.150 2.405 1.00 94.31 83 GLU A C 1
ATOM 658 O O . GLU A 1 83 ? -9.253 -2.566 3.442 1.00 94.31 83 GLU A O 1
ATOM 663 N N . ALA A 1 84 ? -8.788 -2.826 1.253 1.00 94.44 84 ALA A N 1
ATOM 664 C CA . ALA A 1 84 ? -9.459 -4.118 1.141 1.00 94.44 84 ALA A CA 1
ATOM 665 C C . ALA A 1 84 ? -8.805 -5.158 2.061 1.00 94.44 84 ALA A C 1
ATOM 667 O O . ALA A 1 84 ? -9.493 -5.781 2.865 1.00 94.44 84 ALA A O 1
ATOM 668 N N . VAL A 1 85 ? -7.468 -5.252 2.052 1.00 94.62 85 VAL A N 1
ATOM 669 C CA . VAL A 1 85 ? -6.714 -6.137 2.959 1.00 94.62 85 VAL A CA 1
ATOM 670 C C . VAL A 1 85 ? -7.055 -5.868 4.425 1.00 94.62 85 VAL A C 1
ATOM 672 O O . VAL A 1 85 ? -7.242 -6.808 5.200 1.00 94.62 85 VAL A O 1
ATOM 675 N N . TYR A 1 86 ? -7.146 -4.594 4.815 1.00 93.19 86 TYR A N 1
ATOM 676 C CA . TYR A 1 86 ? -7.520 -4.210 6.172 1.00 93.19 86 TYR A CA 1
ATOM 677 C C . TYR A 1 86 ? -8.938 -4.669 6.533 1.00 93.19 86 TYR A C 1
ATOM 679 O O . TYR A 1 86 ? -9.137 -5.299 7.574 1.00 93.19 86 TYR A O 1
ATOM 687 N N . ARG A 1 87 ? -9.920 -4.371 5.673 1.00 94.12 87 ARG A N 1
ATOM 688 C CA . ARG A 1 87 ? -11.331 -4.715 5.899 1.00 94.12 87 ARG A CA 1
ATOM 689 C C . ARG A 1 87 ? -11.543 -6.222 5.936 1.00 94.12 87 ARG A C 1
ATOM 691 O O . ARG A 1 87 ? -12.243 -6.697 6.826 1.00 94.12 87 ARG A O 1
ATOM 698 N N . ASP A 1 88 ? -10.927 -6.968 5.031 1.00 95.12 88 ASP A N 1
ATOM 699 C CA . ASP A 1 88 ? -11.055 -8.425 4.972 1.00 95.12 88 ASP A CA 1
ATOM 700 C C . ASP A 1 88 ? -10.512 -9.092 6.235 1.00 95.12 88 ASP A C 1
ATOM 702 O O . ASP A 1 88 ? -11.091 -10.055 6.741 1.00 95.12 88 ASP A O 1
ATOM 706 N N . GLU A 1 89 ? -9.397 -8.583 6.763 1.00 94.38 89 GLU A N 1
ATOM 707 C CA . GLU A 1 89 ? -8.822 -9.108 7.998 1.00 94.38 89 GLU A CA 1
ATOM 708 C C . GLU A 1 89 ? -9.685 -8.747 9.219 1.00 94.38 89 GLU A C 1
ATOM 710 O O . GLU A 1 89 ? -9.825 -9.567 10.122 1.00 94.38 89 GLU A O 1
ATOM 715 N N . LEU A 1 90 ? -10.324 -7.569 9.246 1.00 91.56 90 LEU A N 1
ATOM 716 C CA . LEU A 1 90 ? -11.298 -7.236 10.293 1.00 91.56 90 LEU A CA 1
ATOM 717 C C . LEU A 1 90 ? -12.505 -8.188 10.287 1.00 91.56 90 LEU A C 1
ATOM 719 O O . LEU A 1 90 ? -12.869 -8.695 11.347 1.00 91.56 90 LEU A O 1
ATOM 723 N N . HIS A 1 91 ? -13.093 -8.472 9.119 1.00 91.81 91 HIS A N 1
ATOM 724 C CA . HIS A 1 91 ? -14.245 -9.380 9.012 1.00 91.81 91 HIS A CA 1
ATOM 725 C C . HIS A 1 91 ? -13.895 -10.800 9.470 1.00 91.81 91 HIS A C 1
ATOM 727 O O . HIS A 1 91 ? -14.606 -11.374 10.291 1.00 91.81 91 HIS A O 1
ATOM 733 N N . ARG A 1 92 ? -12.736 -11.328 9.051 1.00 89.25 92 ARG A N 1
ATOM 734 C CA . ARG A 1 92 ? -12.253 -12.663 9.456 1.00 89.25 92 ARG A CA 1
ATOM 735 C C . ARG A 1 92 ? -12.071 -12.850 10.962 1.00 89.25 92 ARG A C 1
ATOM 737 O O . ARG A 1 92 ? -12.021 -13.988 11.431 1.00 89.25 92 ARG A O 1
ATOM 744 N N . HIS A 1 93 ? -11.906 -11.760 11.705 1.00 80.94 93 HIS A N 1
ATOM 745 C CA . HIS A 1 93 ? -11.804 -11.780 13.161 1.00 80.94 93 HIS A CA 1
ATOM 746 C C . HIS A 1 93 ? -13.131 -11.498 13.869 1.00 80.94 93 HIS A C 1
ATOM 748 O O . HIS A 1 93 ? -13.242 -11.841 15.038 1.00 80.94 93 HIS A O 1
ATOM 754 N N . ALA A 1 94 ? -14.117 -10.908 13.192 1.00 76.19 94 ALA A N 1
ATOM 755 C CA . ALA A 1 94 ? -15.462 -10.727 13.736 1.00 76.19 94 ALA A CA 1
ATOM 756 C C . ALA A 1 94 ? -16.286 -12.030 13.716 1.00 76.19 94 ALA A C 1
ATOM 758 O O . ALA A 1 94 ? -17.225 -12.176 14.489 1.00 76.19 94 ALA A O 1
ATOM 759 N N . GLU A 1 95 ? -15.928 -12.973 12.842 1.00 73.25 95 GLU A N 1
ATOM 760 C CA . GL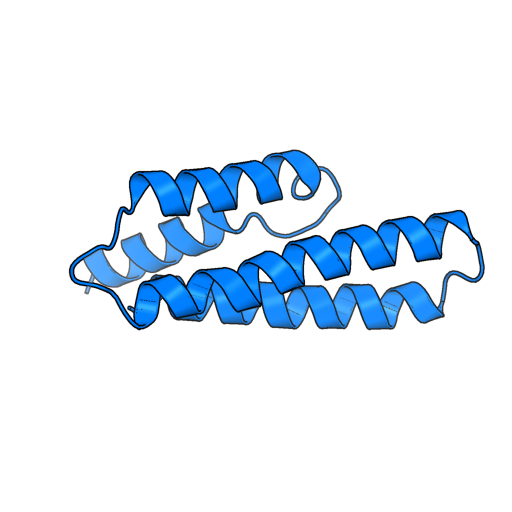U A 1 95 ? -16.581 -14.282 12.694 1.00 73.25 95 GLU A CA 1
ATOM 761 C C . GLU A 1 95 ? -16.027 -15.374 13.635 1.00 73.25 95 GLU A C 1
ATOM 763 O O . GLU A 1 95 ? -16.457 -16.525 13.555 1.00 73.25 95 GLU A O 1
ATOM 768 N N . ARG A 1 96 ? -15.059 -15.044 14.502 1.00 61.94 96 ARG A N 1
ATOM 769 C CA . ARG A 1 96 ? -14.424 -15.967 15.461 1.00 61.94 96 ARG A CA 1
ATOM 770 C C . ARG A 1 96 ? -14.781 -15.609 16.893 1.00 61.94 96 ARG A C 1
ATOM 772 O O . ARG A 1 96 ? -14.944 -16.562 17.683 1.00 61.94 96 ARG A O 1
#

Sequence (96 aa):
MSALLRVIHVAAIEARAVAWTSEADESLEGKREALAKCASLTDAIHNIPLFLTRFENWNESRFVGTLRRHDQQWAERGLTSLEAVYRDELHRHAER

Secondary structure (DSSP, 8-state):
-HHHHHHHHHHHHHHHHHHHHHTT--SHHHHHHHHHHHHHHHHHHHHHHHHHH-GGG--HHHHHHHHHHHHHHHGGGT---HHHHHHHHHHHHHT-

Radius of gyration: 14.34 Å; Cα contacts (8 Å, |Δi|>4): 74; chains: 1; bounding box: 33×25×42 Å